Protein AF-A0A2E9P414-F1 (afdb_monomer_lite)

Sequence (111 aa):
MIGAQSATIYASERPWWEADVASEMERMEAQNLYILSEIEAELRYHNNATFEKLEGVSEYYLQQTERQWTEYDEGIIRNEVRRLNDSMRPYFDADRRLFEVDIYMTDRAKR

Foldseek 3Di:
DPDPPPPPDDPVVCPCVVVVVVVVVVVVVVVVVVVVVVVVVVVVVVVVVVVVVVVVVVVVVVVVVVVVVLVVVLVVVVVVLVVVQVVCCVVDPNPDRPDDDDPCNRDPVVD

Radius of gyration: 40.3 Å; chains: 1; bounding box: 92×26×99 Å

Secondary structure (DSSP, 8-state):
----------GGG-TTHHHHHHHHHHHHHHHHHHHHHHHHHHHHHHHHHHHHHHHHHHHHHHHHHHHHHHHHHHHHHHHHHHHHHHHHGGGS-TT--S----HHHH-GGG-

pLDDT: mean 77.96, std 15.14, range [35.94, 97.06]

Structure (mmCIF, N/CA/C/O backbone):
data_AF-A0A2E9P414-F1
#
_entry.id   AF-A0A2E9P414-F1
#
loop_
_atom_site.group_PDB
_atom_site.id
_atom_site.type_symbol
_atom_site.label_atom_id
_atom_site.label_alt_id
_atom_site.label_comp_id
_atom_site.label_asym_id
_atom_site.label_entity_id
_atom_site.label_seq_id
_atom_site.pdbx_PDB_ins_code
_atom_site.Cartn_x
_atom_site.Cartn_y
_atom_site.Cartn_z
_atom_site.occupancy
_atom_site.B_iso_or_equiv
_atom_site.auth_seq_id
_atom_site.auth_comp_id
_atom_site.auth_asym_id
_atom_site.auth_atom_id
_atom_site.pdbx_PDB_model_num
ATOM 1 N N . MET A 1 1 ? 59.546 -20.786 -41.801 1.00 35.94 1 MET A N 1
ATOM 2 C CA . MET A 1 1 ? 59.171 -19.672 -40.907 1.00 35.94 1 MET A CA 1
ATOM 3 C C . MET A 1 1 ? 58.205 -18.792 -41.687 1.00 35.94 1 MET A C 1
ATOM 5 O O . MET A 1 1 ? 58.648 -18.009 -42.512 1.00 35.94 1 MET A O 1
ATOM 9 N N . ILE A 1 2 ? 56.897 -19.032 -41.555 1.00 41.41 2 ILE A N 1
ATOM 10 C CA . ILE A 1 2 ? 55.872 -18.210 -42.213 1.00 41.41 2 ILE A CA 1
ATOM 11 C C . ILE A 1 2 ? 55.624 -17.040 -41.267 1.00 41.41 2 ILE A C 1
ATOM 13 O O . ILE A 1 2 ? 55.069 -17.228 -40.188 1.00 41.41 2 ILE A O 1
ATOM 17 N N . GLY A 1 3 ? 56.150 -15.867 -41.618 1.00 43.88 3 GLY A N 1
ATOM 18 C CA . GLY A 1 3 ? 55.910 -14.644 -40.862 1.00 43.88 3 GLY A CA 1
ATOM 19 C C . GLY A 1 3 ? 54.427 -14.305 -40.933 1.00 43.88 3 GLY A C 1
ATOM 20 O O . GLY A 1 3 ? 53.894 -14.119 -42.024 1.00 43.88 3 GLY A O 1
ATOM 21 N N . ALA A 1 4 ? 53.759 -14.264 -39.782 1.00 49.09 4 ALA A N 1
ATOM 22 C CA . ALA A 1 4 ? 52.395 -13.776 -39.682 1.00 49.09 4 ALA A CA 1
ATOM 23 C C . ALA A 1 4 ? 52.387 -12.296 -40.086 1.00 49.09 4 ALA A C 1
ATOM 25 O O . ALA A 1 4 ? 52.837 -11.431 -39.335 1.00 49.09 4 ALA A O 1
ATOM 26 N N . GLN A 1 5 ? 51.931 -12.009 -41.305 1.00 53.66 5 GLN A N 1
ATOM 27 C CA . GLN A 1 5 ? 51.623 -10.648 -41.719 1.00 53.66 5 GLN A CA 1
ATOM 28 C C . GLN A 1 5 ? 50.395 -10.198 -40.929 1.00 53.66 5 GLN A C 1
ATOM 30 O O . GLN A 1 5 ? 49.279 -10.646 -41.180 1.00 53.66 5 GLN A O 1
ATOM 35 N N . SER A 1 6 ? 50.615 -9.333 -39.942 1.00 51.62 6 SER A N 1
ATOM 36 C CA . SER A 1 6 ? 49.541 -8.607 -39.277 1.00 51.62 6 SER A CA 1
ATOM 37 C C . SER A 1 6 ? 49.034 -7.550 -40.254 1.00 51.62 6 SER A C 1
ATOM 39 O O . SER A 1 6 ? 49.675 -6.517 -40.437 1.00 51.62 6 SER A O 1
ATOM 41 N N . ALA A 1 7 ? 47.924 -7.828 -40.936 1.00 60.06 7 ALA A N 1
ATOM 42 C CA . ALA A 1 7 ? 47.265 -6.836 -41.771 1.00 60.06 7 ALA A CA 1
ATOM 43 C C . ALA A 1 7 ? 46.633 -5.779 -40.857 1.00 60.06 7 ALA A C 1
ATOM 45 O O . ALA A 1 7 ? 45.582 -6.005 -40.258 1.00 60.06 7 ALA A O 1
ATOM 46 N N . THR A 1 8 ? 47.287 -4.628 -40.721 1.00 57.62 8 THR A N 1
ATOM 47 C CA . THR A 1 8 ? 46.637 -3.421 -40.207 1.00 57.62 8 THR A CA 1
ATOM 48 C C . THR A 1 8 ? 45.665 -2.951 -41.286 1.00 57.62 8 THR A C 1
ATOM 50 O O . THR A 1 8 ? 46.064 -2.287 -42.238 1.00 57.62 8 THR A O 1
ATOM 53 N N . ILE A 1 9 ? 44.406 -3.374 -41.179 1.00 57.00 9 ILE A N 1
ATOM 54 C CA . ILE A 1 9 ? 43.335 -2.996 -42.107 1.00 57.00 9 ILE A CA 1
ATOM 55 C C . ILE A 1 9 ? 42.965 -1.540 -41.810 1.00 57.00 9 ILE A C 1
ATOM 57 O O . ILE A 1 9 ? 42.528 -1.219 -40.704 1.00 57.00 9 ILE A O 1
ATOM 61 N N . TYR A 1 10 ? 43.169 -0.651 -42.781 1.00 54.91 10 TYR A N 1
ATOM 62 C CA . TYR A 1 10 ? 42.780 0.754 -42.669 1.00 54.91 10 TYR A CA 1
ATOM 63 C C . TYR A 1 10 ? 41.258 0.885 -42.825 1.00 54.91 10 TYR A C 1
ATOM 65 O O . TYR A 1 10 ? 40.660 0.229 -43.675 1.00 54.91 10 TYR A O 1
ATOM 73 N N . ALA A 1 11 ? 40.620 1.761 -42.040 1.00 54.50 11 ALA A N 1
ATOM 74 C CA . ALA A 1 11 ? 39.166 1.993 -42.076 1.00 54.50 11 ALA A CA 1
ATOM 75 C C . ALA A 1 11 ? 38.623 2.334 -43.485 1.00 54.50 11 ALA A C 1
ATOM 77 O O . ALA A 1 11 ? 37.475 2.035 -43.800 1.00 54.50 11 ALA A O 1
ATOM 78 N N . SER A 1 12 ? 39.473 2.861 -44.375 1.00 55.00 12 SER A N 1
ATOM 79 C CA . SER A 1 12 ? 39.166 3.107 -45.790 1.00 55.00 12 SER A CA 1
ATOM 80 C C . SER A 1 12 ? 38.830 1.850 -46.609 1.00 55.00 12 SER A C 1
ATOM 82 O O . SER A 1 12 ? 38.311 1.974 -47.714 1.00 55.00 12 SER A O 1
ATOM 84 N N . GLU A 1 13 ? 39.127 0.647 -46.110 1.00 59.09 13 GLU A N 1
ATOM 85 C CA . GLU A 1 13 ? 38.924 -0.620 -46.828 1.00 59.09 13 GLU A CA 1
ATOM 86 C C . GLU A 1 13 ? 37.568 -1.296 -46.537 1.00 59.09 13 GLU A C 1
ATOM 88 O O . GLU A 1 13 ? 37.254 -2.316 -47.155 1.00 59.09 13 GLU A O 1
ATOM 93 N N . ARG A 1 14 ? 36.734 -0.760 -45.626 1.00 62.72 14 ARG A N 1
ATOM 94 C CA . ARG A 1 14 ? 35.408 -1.336 -45.297 1.00 62.72 14 ARG A CA 1
ATOM 95 C C . ARG A 1 14 ? 34.305 -0.277 -45.134 1.00 62.72 14 ARG A C 1
ATOM 97 O O . ARG A 1 14 ? 33.832 -0.059 -44.023 1.00 62.72 14 ARG A O 1
ATOM 104 N N . PRO A 1 15 ? 33.821 0.324 -46.237 1.00 65.69 15 PRO A N 1
ATOM 105 C CA . PRO A 1 15 ? 32.790 1.373 -46.201 1.00 65.69 15 PRO A CA 1
ATOM 106 C C . PRO A 1 15 ? 31.445 0.927 -45.601 1.00 65.69 15 PRO A C 1
ATOM 108 O O . PRO A 1 15 ? 30.660 1.747 -45.146 1.00 65.69 15 PRO A O 1
ATOM 111 N N . TRP A 1 16 ? 31.165 -0.378 -45.615 1.00 71.62 16 TRP A N 1
ATOM 112 C CA . TRP A 1 16 ? 29.941 -0.988 -45.088 1.00 71.62 16 TRP A CA 1
ATOM 113 C C . TRP A 1 16 ? 29.988 -1.232 -43.571 1.00 71.62 16 TRP A C 1
ATOM 115 O O . TRP A 1 16 ? 28.946 -1.402 -42.951 1.00 71.62 16 TRP A O 1
ATOM 125 N N . TRP A 1 17 ? 31.175 -1.206 -42.955 1.00 80.62 17 TRP A N 1
ATOM 126 C CA . TRP A 1 17 ? 31.350 -1.489 -41.527 1.00 80.62 17 TRP A CA 1
ATOM 127 C C . TRP A 1 17 ? 30.666 -0.448 -40.642 1.00 80.62 17 TRP A C 1
ATOM 129 O O . TRP A 1 17 ? 30.049 -0.798 -39.644 1.00 80.62 17 TRP A O 1
ATOM 139 N N . GLU A 1 18 ? 30.767 0.834 -40.996 1.00 80.62 18 GLU A N 1
ATOM 140 C CA . GLU A 1 18 ? 30.115 1.907 -40.238 1.00 80.62 18 GLU A CA 1
ATOM 141 C C . GLU A 1 18 ? 28.589 1.768 -40.275 1.00 80.62 18 GLU A C 1
ATOM 143 O O . GLU A 1 18 ? 27.935 1.969 -39.255 1.00 80.62 18 GLU A O 1
ATOM 148 N N . ALA A 1 19 ? 28.033 1.354 -41.418 1.00 82.75 19 ALA A N 1
ATOM 149 C CA . ALA A 1 19 ? 26.605 1.094 -41.568 1.00 82.75 19 ALA A CA 1
ATOM 150 C C . ALA A 1 19 ? 26.158 -0.135 -40.759 1.00 82.75 19 ALA A C 1
ATOM 152 O O . ALA A 1 19 ? 25.145 -0.072 -40.066 1.00 82.75 19 ALA A O 1
ATOM 153 N N . ASP A 1 20 ? 26.936 -1.220 -40.782 1.00 85.69 20 ASP A N 1
ATOM 154 C CA . ASP A 1 20 ? 26.651 -2.418 -39.987 1.00 85.69 20 ASP A CA 1
ATOM 155 C C . ASP A 1 20 ? 26.714 -2.112 -38.484 1.00 85.69 20 ASP A C 1
ATOM 157 O O . ASP A 1 20 ? 25.805 -2.476 -37.738 1.00 85.69 20 ASP A 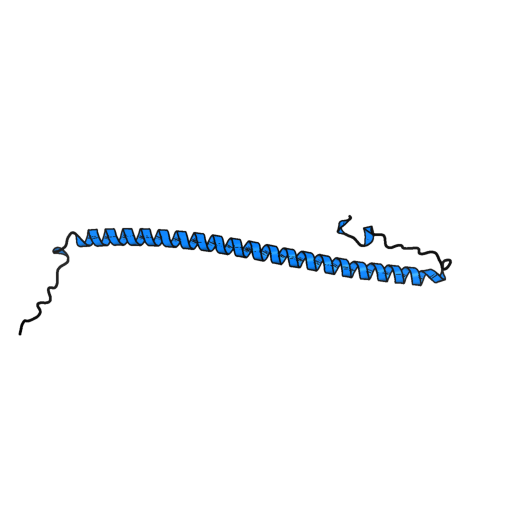O 1
ATOM 161 N N . VAL A 1 21 ? 27.738 -1.375 -38.036 1.00 85.69 21 VAL A N 1
ATOM 162 C CA . VAL A 1 21 ? 27.865 -0.935 -36.639 1.00 85.69 21 VAL A CA 1
ATOM 163 C C . VAL A 1 21 ? 26.707 -0.024 -36.241 1.00 85.69 21 VAL A C 1
ATOM 165 O O . VAL A 1 21 ? 26.148 -0.214 -35.165 1.00 85.69 21 VAL A O 1
ATOM 168 N N . ALA A 1 22 ? 26.309 0.927 -37.089 1.00 85.94 22 ALA A N 1
ATOM 169 C CA . ALA A 1 22 ? 25.158 1.786 -36.820 1.00 85.94 22 ALA A CA 1
ATOM 170 C C . ALA A 1 22 ? 23.862 0.973 -36.692 1.00 85.94 22 ALA A C 1
ATOM 172 O O . ALA A 1 22 ? 23.115 1.170 -35.738 1.00 85.94 22 ALA A O 1
ATOM 173 N N . SER A 1 23 ? 23.639 0.002 -37.582 1.00 88.00 23 SER A N 1
ATOM 174 C CA . SER A 1 23 ? 22.457 -0.866 -37.526 1.00 88.00 23 SER A CA 1
ATOM 175 C C . SER A 1 23 ? 22.415 -1.731 -36.261 1.00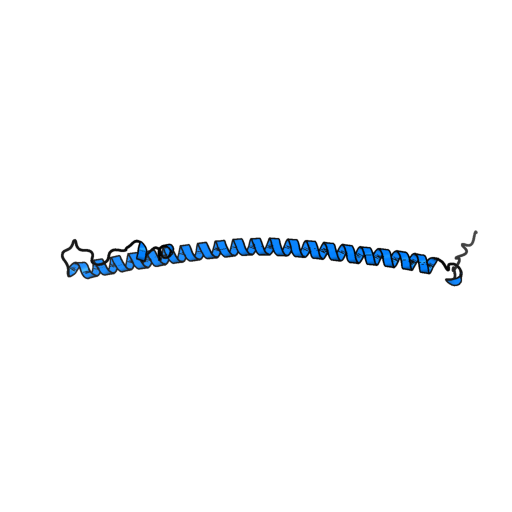 88.00 23 SER A C 1
ATOM 177 O O . SER A 1 23 ? 21.353 -1.930 -35.668 1.00 88.00 23 SER A O 1
ATOM 179 N N . GLU A 1 24 ? 23.573 -2.213 -35.801 1.00 91.69 24 GLU A N 1
ATOM 180 C CA . GLU A 1 24 ? 23.663 -2.989 -34.567 1.00 91.69 24 GLU A CA 1
ATOM 181 C C . GLU A 1 24 ? 23.480 -2.093 -33.335 1.00 91.69 24 GLU A C 1
ATOM 183 O O . GLU A 1 24 ? 22.788 -2.491 -32.400 1.00 91.69 24 GLU A O 1
ATOM 188 N N . MET A 1 25 ? 24.013 -0.865 -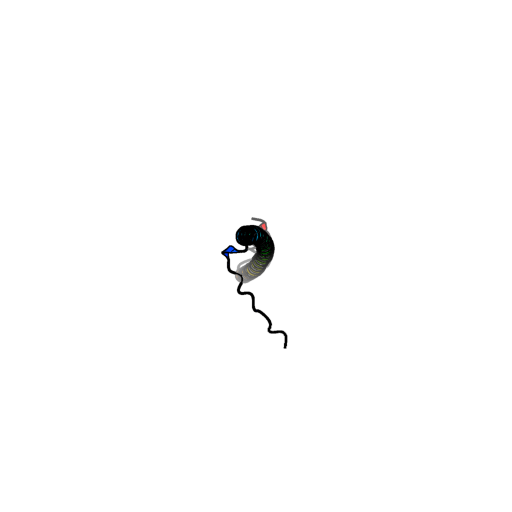33.348 1.00 91.75 25 MET A N 1
ATOM 189 C CA . MET A 1 25 ? 23.758 0.120 -32.292 1.00 91.75 25 MET A CA 1
ATOM 190 C C . MET A 1 25 ? 22.270 0.467 -32.195 1.00 91.75 25 MET A C 1
ATOM 192 O O . MET A 1 25 ? 21.722 0.410 -31.099 1.00 91.75 25 MET A O 1
ATOM 196 N N . GLU A 1 26 ? 21.590 0.729 -33.315 1.00 93.81 26 GLU A N 1
ATOM 197 C CA . GLU A 1 26 ? 20.140 0.981 -33.332 1.00 93.81 26 GLU A CA 1
ATOM 198 C C . GLU A 1 26 ? 19.350 -0.213 -32.778 1.00 93.81 26 GLU A C 1
ATOM 200 O O . GLU A 1 26 ? 18.415 -0.049 -31.990 1.00 93.81 26 GLU A O 1
ATOM 205 N N . ARG A 1 27 ? 19.750 -1.441 -33.134 1.00 94.50 27 ARG A N 1
ATOM 206 C CA . ARG A 1 27 ? 19.132 -2.660 -32.599 1.00 94.50 27 ARG A CA 1
ATOM 207 C C . ARG A 1 27 ? 19.331 -2.782 -31.089 1.00 94.50 27 ARG A C 1
ATOM 209 O O . ARG A 1 27 ? 18.388 -3.130 -30.377 1.00 94.50 27 ARG A O 1
ATOM 216 N N . MET A 1 28 ? 20.537 -2.504 -30.601 1.00 93.75 28 MET A N 1
ATOM 217 C CA . MET A 1 28 ? 20.853 -2.524 -29.173 1.00 93.75 28 MET A CA 1
ATOM 218 C C . MET A 1 28 ? 20.106 -1.426 -28.410 1.00 93.75 28 MET A C 1
ATOM 220 O O . MET A 1 28 ? 19.601 -1.680 -27.320 1.00 93.75 28 MET A O 1
ATOM 224 N N . GLU A 1 29 ? 19.979 -0.226 -28.974 1.00 96.50 29 GLU A N 1
ATOM 225 C CA . GLU A 1 29 ? 19.200 0.867 -28.387 1.00 96.50 29 GLU A CA 1
ATOM 226 C C . GLU A 1 29 ? 17.715 0.508 -28.286 1.00 96.50 29 GLU A C 1
ATOM 228 O O . GLU A 1 29 ? 17.114 0.674 -27.223 1.00 96.50 29 GLU A O 1
ATOM 233 N N . ALA A 1 30 ? 17.138 -0.074 -29.341 1.00 95.25 30 ALA A N 1
ATOM 234 C CA . ALA A 1 30 ? 15.760 -0.556 -29.320 1.00 95.25 30 ALA A CA 1
ATOM 235 C C . ALA A 1 30 ? 15.548 -1.649 -28.257 1.00 95.25 30 ALA A C 1
ATOM 237 O O . ALA A 1 30 ? 14.557 -1.620 -27.523 1.00 95.25 30 ALA A O 1
ATOM 238 N N . GLN A 1 31 ? 16.492 -2.587 -28.127 1.00 96.38 31 GLN A N 1
ATOM 239 C CA . GLN A 1 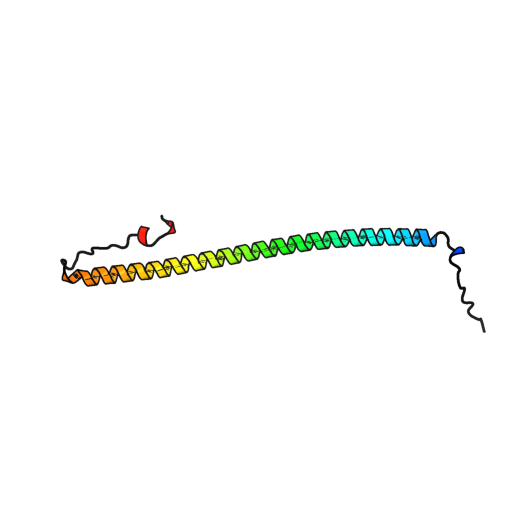31 ? 16.452 -3.610 -27.079 1.00 96.38 31 GLN A CA 1
ATOM 240 C C . GLN A 1 31 ? 16.574 -3.007 -25.677 1.00 96.38 31 GLN A C 1
ATOM 242 O O . GLN A 1 31 ? 15.835 -3.408 -24.780 1.00 96.38 31 GLN A O 1
ATOM 247 N N . ASN A 1 32 ? 17.451 -2.023 -25.481 1.00 95.75 32 ASN A N 1
ATOM 248 C CA . ASN A 1 32 ? 17.594 -1.340 -24.199 1.00 95.75 32 ASN A CA 1
ATOM 249 C C . ASN A 1 32 ? 16.306 -0.615 -23.799 1.00 95.75 32 ASN A C 1
ATOM 251 O O . ASN A 1 32 ? 15.871 -0.739 -22.657 1.00 95.75 32 ASN A O 1
ATOM 255 N N . LEU A 1 33 ? 15.666 0.096 -24.731 1.00 96.94 33 LEU A N 1
ATOM 256 C CA . LEU A 1 33 ? 14.384 0.758 -24.478 1.00 96.94 33 LEU A CA 1
ATOM 257 C C . LEU A 1 33 ? 13.284 -0.248 -24.124 1.00 96.94 33 LEU A C 1
ATOM 259 O O . LEU A 1 33 ? 12.513 -0.012 -23.195 1.00 96.94 33 LEU A O 1
ATOM 263 N N . TYR A 1 34 ? 13.243 -1.387 -24.816 1.00 96.69 34 TYR A N 1
ATOM 264 C CA . TYR A 1 34 ? 12.311 -2.464 -24.496 1.00 96.69 34 TYR A CA 1
ATOM 265 C C . TYR A 1 34 ? 12.541 -3.006 -23.077 1.00 96.69 34 TYR A C 1
ATOM 267 O O . TYR A 1 34 ? 11.605 -3.057 -22.281 1.00 96.69 34 TYR A O 1
ATOM 275 N N . ILE A 1 35 ? 13.788 -3.329 -22.722 1.00 95.69 35 ILE A N 1
ATOM 276 C CA . ILE A 1 35 ? 14.143 -3.823 -21.383 1.00 95.69 35 ILE A CA 1
ATOM 277 C C . ILE A 1 35 ? 13.775 -2.799 -20.305 1.00 95.69 35 ILE A C 1
ATOM 279 O O . ILE A 1 35 ? 13.218 -3.173 -19.276 1.00 95.69 35 ILE A O 1
ATOM 283 N N . LEU A 1 36 ? 14.043 -1.512 -20.539 1.00 96.25 36 LEU A N 1
ATOM 284 C CA . LEU A 1 36 ? 13.651 -0.446 -19.616 1.00 96.25 36 LEU A CA 1
ATOM 285 C C . LEU A 1 36 ? 12.134 -0.415 -19.409 1.00 96.25 36 LEU A C 1
ATOM 287 O O . LEU A 1 36 ? 11.682 -0.331 -18.269 1.00 96.25 36 LEU A O 1
ATOM 291 N N . SER A 1 37 ? 11.352 -0.546 -20.482 1.00 95.12 37 SER A N 1
ATOM 292 C CA . SER A 1 37 ? 9.890 -0.546 -20.387 1.00 95.12 37 SER A CA 1
ATOM 293 C C . SER A 1 37 ? 9.343 -1.734 -19.583 1.00 95.12 37 SER A C 1
ATOM 295 O O . SER A 1 37 ? 8.438 -1.552 -18.767 1.00 95.12 37 SER A O 1
ATOM 297 N N . GLU A 1 38 ? 9.941 -2.919 -19.737 1.00 97.06 38 GLU A N 1
ATOM 298 C CA . GLU A 1 38 ? 9.582 -4.119 -18.972 1.00 97.06 38 GLU A CA 1
ATOM 299 C C . GLU A 1 38 ? 9.949 -3.963 -17.490 1.00 97.06 38 GLU A C 1
ATOM 301 O O . GLU A 1 38 ? 9.138 -4.257 -16.612 1.00 97.06 38 GLU A O 1
ATOM 306 N N . ILE A 1 39 ? 11.136 -3.418 -17.190 1.00 93.81 39 ILE A N 1
ATOM 307 C CA . ILE A 1 39 ? 11.554 -3.120 -15.811 1.00 93.81 39 ILE A CA 1
ATOM 308 C C . ILE A 1 39 ? 10.581 -2.134 -15.155 1.00 93.81 39 ILE A C 1
ATOM 310 O O . ILE A 1 39 ? 10.165 -2.336 -14.015 1.00 93.81 39 ILE A O 1
ATOM 314 N N . GLU A 1 40 ? 10.188 -1.069 -15.854 1.00 95.44 40 GLU A N 1
ATOM 315 C CA . GLU A 1 40 ? 9.228 -0.093 -15.333 1.00 95.44 40 GLU A CA 1
ATOM 316 C C . GLU A 1 40 ? 7.830 -0.684 -15.112 1.00 95.44 40 GLU A C 1
ATOM 318 O O . GLU A 1 40 ? 7.116 -0.259 -14.197 1.00 95.44 40 GLU A O 1
ATOM 323 N N . ALA A 1 41 ? 7.402 -1.626 -15.953 1.00 93.94 41 ALA A N 1
ATOM 324 C CA . ALA A 1 41 ? 6.140 -2.336 -15.773 1.00 93.94 41 ALA A CA 1
ATOM 325 C C . ALA A 1 41 ? 6.185 -3.228 -14.523 1.00 93.94 41 ALA A C 1
ATOM 327 O O . ALA A 1 41 ? 5.297 -3.134 -13.672 1.00 93.94 41 ALA A O 1
ATOM 328 N N . GLU A 1 42 ? 7.256 -4.006 -14.361 1.00 93.31 42 GLU A N 1
ATOM 329 C CA . GLU A 1 42 ? 7.451 -4.894 -13.212 1.00 93.31 42 GLU A CA 1
ATOM 330 C C . GLU A 1 42 ? 7.566 -4.103 -11.897 1.00 93.31 42 GLU A C 1
ATOM 332 O O . GLU A 1 42 ? 6.930 -4.440 -10.897 1.00 93.31 42 GLU A O 1
ATOM 337 N N . LEU A 1 43 ? 8.296 -2.980 -11.897 1.00 92.25 43 LEU A N 1
ATOM 338 C CA . LEU A 1 43 ? 8.386 -2.088 -10.736 1.00 92.25 43 LEU A CA 1
ATOM 339 C C . LEU A 1 43 ? 7.020 -1.521 -10.340 1.00 92.25 43 LEU A C 1
ATOM 341 O O . LEU A 1 43 ? 6.695 -1.467 -9.153 1.00 92.25 43 LEU A O 1
ATOM 345 N N . ARG A 1 44 ? 6.199 -1.106 -11.313 1.00 89.94 44 ARG A N 1
ATOM 346 C CA . ARG A 1 44 ? 4.834 -0.627 -11.044 1.00 89.94 44 ARG A CA 1
ATOM 347 C C . ARG A 1 44 ? 3.962 -1.725 -10.446 1.00 89.94 44 ARG A C 1
ATOM 349 O O . ARG A 1 44 ? 3.268 -1.465 -9.464 1.00 89.94 44 ARG A O 1
ATOM 356 N N . TYR A 1 45 ? 4.031 -2.933 -10.996 1.00 89.19 45 TYR A N 1
ATOM 357 C CA . TYR A 1 45 ? 3.290 -4.084 -10.492 1.00 89.19 45 TYR A CA 1
ATOM 358 C C . TYR A 1 45 ? 3.688 -4.436 -9.050 1.00 89.19 45 TYR A C 1
ATOM 360 O O . TYR A 1 45 ? 2.829 -4.508 -8.168 1.00 89.19 45 TYR A O 1
ATOM 368 N N . HIS A 1 46 ? 4.989 -4.569 -8.775 1.00 89.00 46 HIS A N 1
ATOM 369 C CA . HIS A 1 46 ? 5.494 -4.867 -7.434 1.00 89.00 46 HIS A CA 1
ATOM 370 C C . HIS A 1 46 ? 5.174 -3.776 -6.413 1.00 89.00 46 HIS A C 1
ATOM 372 O O . HIS A 1 46 ? 4.818 -4.093 -5.274 1.00 89.00 46 HIS A O 1
ATOM 378 N N . ASN A 1 47 ? 5.267 -2.504 -6.804 1.00 87.75 47 ASN A N 1
ATOM 379 C CA . ASN A 1 47 ? 4.884 -1.398 -5.935 1.00 87.75 47 ASN A CA 1
ATOM 380 C C . ASN A 1 47 ? 3.400 -1.485 -5.581 1.00 87.75 47 ASN A C 1
ATOM 382 O O . ASN A 1 47 ? 3.072 -1.449 -4.398 1.00 87.75 47 ASN A O 1
ATOM 386 N N . ASN A 1 48 ? 2.519 -1.672 -6.569 1.00 88.62 48 ASN A N 1
ATOM 387 C CA . ASN A 1 48 ? 1.081 -1.772 -6.320 1.00 88.62 48 ASN A CA 1
ATOM 388 C C . ASN A 1 48 ? 0.744 -2.939 -5.378 1.00 88.62 48 ASN A C 1
ATOM 390 O O . ASN A 1 48 ? 0.077 -2.742 -4.366 1.00 88.62 48 ASN A O 1
ATOM 394 N N . ALA A 1 49 ? 1.303 -4.126 -5.634 1.00 88.25 49 ALA A N 1
ATOM 395 C CA . ALA A 1 49 ? 1.101 -5.294 -4.776 1.00 88.25 49 ALA A CA 1
ATOM 396 C C . ALA A 1 49 ? 1.625 -5.081 -3.341 1.00 88.25 49 ALA A C 1
ATOM 398 O O . ALA A 1 49 ? 1.043 -5.566 -2.368 1.00 88.25 49 ALA A O 1
ATOM 399 N N . THR A 1 50 ? 2.732 -4.348 -3.188 1.00 88.56 50 THR A N 1
ATOM 400 C CA . THR A 1 50 ? 3.286 -4.013 -1.868 1.00 88.56 50 THR A CA 1
ATOM 401 C C . THR A 1 50 ? 2.403 -3.004 -1.136 1.00 88.56 50 THR A C 1
ATOM 403 O O . THR A 1 50 ? 2.165 -3.173 0.060 1.00 88.56 50 THR A O 1
ATOM 406 N N . PHE A 1 51 ? 1.892 -1.990 -1.840 1.00 87.19 51 PHE A N 1
ATOM 407 C CA . PHE A 1 51 ? 0.972 -1.001 -1.277 1.00 87.19 51 PHE A CA 1
ATOM 408 C C . PHE A 1 51 ? -0.334 -1.642 -0.806 1.00 87.19 51 PHE A C 1
ATOM 410 O O . PHE A 1 51 ? -0.694 -1.442 0.349 1.00 87.19 51 PHE A O 1
ATOM 417 N N . GLU A 1 52 ? -0.973 -2.484 -1.621 1.00 89.69 52 GLU A N 1
ATOM 418 C CA . GLU A 1 52 ? -2.203 -3.200 -1.241 1.00 89.69 52 GLU A CA 1
ATOM 419 C C . GLU A 1 52 ? -2.002 -4.050 0.023 1.00 89.69 52 GLU A C 1
ATOM 421 O O . GLU A 1 52 ? -2.829 -4.064 0.937 1.00 89.69 52 GLU A O 1
ATOM 426 N N . LYS A 1 53 ? -0.856 -4.734 0.128 1.00 89.31 53 LYS A N 1
ATOM 427 C CA . LYS A 1 53 ? -0.530 -5.523 1.320 1.00 89.31 53 LYS A CA 1
ATOM 428 C C . LYS A 1 53 ? -0.323 -4.645 2.557 1.00 89.31 53 LYS A C 1
ATOM 430 O O . LYS A 1 53 ? -0.748 -5.027 3.647 1.00 89.31 53 LYS A O 1
ATOM 435 N N . LEU A 1 54 ? 0.357 -3.508 2.412 1.00 91.00 54 LEU A N 1
ATOM 436 C CA . LEU A 1 54 ? 0.571 -2.565 3.512 1.00 91.00 54 LEU A CA 1
ATOM 437 C C . LEU A 1 54 ? -0.742 -1.932 3.976 1.00 91.00 54 LEU A C 1
ATOM 439 O O . LEU A 1 54 ? -0.947 -1.802 5.181 1.00 91.00 54 LEU A O 1
ATOM 443 N N . GLU A 1 55 ? -1.632 -1.595 3.045 1.00 90.19 55 GLU A N 1
ATOM 444 C CA . GLU A 1 55 ? -2.963 -1.068 3.337 1.00 90.19 55 GLU A CA 1
ATOM 445 C C . GLU A 1 55 ? -3.783 -2.080 4.141 1.00 90.19 55 GLU A C 1
ATOM 447 O O . GLU A 1 55 ? -4.220 -1.760 5.245 1.00 90.19 55 GLU A O 1
ATOM 452 N N . GLY A 1 56 ? -3.858 -3.338 3.693 1.00 90.38 56 GLY A N 1
ATOM 453 C CA . GLY A 1 56 ? -4.575 -4.386 4.428 1.00 90.38 56 GLY A CA 1
ATOM 454 C C . GLY A 1 56 ? -4.007 -4.657 5.829 1.00 90.38 56 GLY A C 1
ATOM 455 O O . GLY A 1 56 ? -4.756 -4.886 6.780 1.00 90.38 56 GLY A O 1
ATOM 456 N N . VAL A 1 57 ? -2.681 -4.594 6.001 1.00 92.00 57 VAL A N 1
ATOM 457 C CA . VAL A 1 57 ? -2.046 -4.719 7.326 1.00 92.00 57 VAL A CA 1
ATOM 458 C C . VAL A 1 57 ? -2.365 -3.511 8.212 1.00 92.00 57 VAL A C 1
ATOM 460 O O . VAL A 1 57 ? -2.654 -3.682 9.397 1.00 92.00 57 VAL A O 1
ATOM 463 N N . SER A 1 58 ? -2.331 -2.302 7.653 1.00 86.62 58 SER A N 1
ATOM 464 C CA . SER A 1 58 ? -2.676 -1.067 8.360 1.00 86.62 58 SER A CA 1
ATOM 465 C C . SER A 1 58 ? -4.132 -1.081 8.829 1.00 86.62 58 SER A C 1
ATOM 467 O O . SER A 1 58 ? -4.394 -0.851 10.009 1.00 86.62 58 SER A O 1
ATOM 469 N N . GLU A 1 59 ? -5.071 -1.429 7.946 1.00 92.31 59 GLU A N 1
ATOM 470 C CA . GLU A 1 59 ? -6.492 -1.574 8.278 1.00 92.31 59 GLU A CA 1
ATOM 471 C C . GLU A 1 59 ? -6.713 -2.601 9.389 1.00 92.31 59 GLU A C 1
ATOM 473 O O . GLU A 1 59 ? -7.433 -2.330 10.352 1.00 92.31 59 GLU A O 1
ATOM 478 N N . TYR A 1 60 ? -6.047 -3.756 9.307 1.00 92.31 60 TYR A N 1
ATOM 479 C CA . TYR A 1 60 ? -6.118 -4.772 10.351 1.00 92.31 60 TYR A CA 1
ATOM 480 C C . TYR A 1 60 ? -5.651 -4.230 11.709 1.00 92.31 60 TYR A C 1
ATOM 482 O O . TYR A 1 60 ? -6.343 -4.402 12.715 1.00 92.31 60 TYR A O 1
ATOM 490 N N . TYR A 1 61 ? -4.502 -3.550 11.765 1.00 90.25 61 TYR A N 1
ATOM 491 C CA . TYR A 1 61 ? -3.997 -2.987 13.020 1.00 90.25 61 TYR A CA 1
ATOM 492 C C . TYR A 1 61 ? -4.872 -1.854 13.562 1.00 90.25 61 TYR A C 1
ATOM 494 O O . TYR A 1 61 ? -5.044 -1.761 14.781 1.00 90.25 61 TYR A O 1
ATOM 502 N N . LEU A 1 62 ? -5.453 -1.027 12.690 1.00 91.88 62 LEU A N 1
ATOM 503 C CA . LEU A 1 62 ? -6.412 0.004 13.085 1.00 91.88 62 LEU A CA 1
ATOM 504 C C . LEU A 1 62 ? -7.651 -0.625 13.726 1.00 91.88 62 LEU A C 1
ATOM 506 O O . LEU A 1 62 ? -7.989 -0.264 14.850 1.00 91.88 62 LEU A O 1
ATOM 510 N N . GLN A 1 63 ? -8.247 -1.639 13.094 1.00 88.38 63 GLN A N 1
ATOM 511 C CA . GLN A 1 63 ? -9.401 -2.356 13.648 1.00 88.38 63 GLN A CA 1
ATOM 512 C C . GLN A 1 63 ? -9.087 -3.023 14.994 1.00 88.38 63 GLN A C 1
ATOM 514 O O . GLN A 1 63 ? -9.891 -2.962 15.925 1.00 88.38 63 GLN A O 1
ATOM 519 N N . GLN A 1 64 ? -7.913 -3.650 15.131 1.00 87.38 64 GLN A N 1
ATOM 520 C CA . GLN A 1 64 ? -7.488 -4.235 16.408 1.00 87.38 64 GLN A CA 1
ATOM 521 C C . GLN A 1 64 ? -7.329 -3.168 17.494 1.00 87.38 64 GLN A C 1
ATOM 523 O O . GLN A 1 64 ? -7.752 -3.379 18.630 1.00 87.38 64 GLN A O 1
ATOM 528 N N . THR A 1 65 ? -6.749 -2.019 17.146 1.00 83.88 65 THR A N 1
ATOM 529 C CA . THR A 1 65 ? -6.560 -0.908 18.083 1.00 83.88 65 THR A CA 1
ATOM 530 C C . THR A 1 65 ? -7.906 -0.332 18.514 1.00 83.88 65 THR A C 1
ATOM 532 O O . THR A 1 65 ? -8.153 -0.204 19.709 1.00 83.88 65 THR A O 1
ATOM 535 N N . GLU A 1 66 ? -8.816 -0.056 17.578 1.00 85.25 66 GLU A N 1
ATOM 536 C CA . GLU A 1 66 ? -10.167 0.431 17.885 1.00 85.25 66 GLU A CA 1
ATOM 537 C C . GLU A 1 66 ? -10.939 -0.538 18.782 1.00 85.25 66 GLU A C 1
ATOM 539 O O . GLU A 1 66 ? -11.588 -0.122 19.747 1.00 85.25 66 GLU A O 1
ATOM 544 N N . ARG A 1 67 ? -10.826 -1.841 18.507 1.00 83.06 67 ARG A N 1
ATOM 545 C CA . ARG A 1 67 ? -11.435 -2.881 19.332 1.00 83.06 67 ARG A CA 1
ATOM 546 C C . ARG A 1 67 ? -10.872 -2.877 20.752 1.00 83.06 67 ARG A C 1
ATOM 548 O O . ARG A 1 67 ? -11.650 -2.864 21.700 1.00 83.06 67 ARG A O 1
ATOM 555 N N . GLN A 1 68 ? -9.549 -2.848 20.906 1.00 81.56 68 GLN A N 1
ATOM 556 C CA . GLN A 1 68 ? -8.908 -2.812 22.225 1.00 81.56 68 GLN A CA 1
ATOM 557 C C . GLN A 1 68 ? -9.289 -1.563 23.020 1.00 81.56 68 GLN A C 1
ATOM 559 O O . GLN A 1 68 ? -9.569 -1.663 24.212 1.00 81.56 68 GLN A O 1
ATOM 564 N N . TRP A 1 69 ? -9.333 -0.399 22.370 1.00 79.88 69 TRP A N 1
ATOM 565 C CA . TRP A 1 69 ? -9.768 0.845 23.005 1.00 79.88 69 TRP A CA 1
ATOM 566 C C . TRP A 1 69 ? -11.226 0.769 23.452 1.00 79.88 69 TRP A C 1
ATOM 568 O O . TRP A 1 69 ? -11.532 1.130 24.582 1.00 79.88 69 TRP A O 1
ATOM 578 N N . THR A 1 70 ? -12.108 0.232 22.608 1.00 80.12 70 THR A N 1
ATOM 579 C CA . THR A 1 70 ? -13.527 0.056 22.949 1.00 80.12 70 THR A CA 1
ATOM 580 C C . THR A 1 70 ? -13.701 -0.888 24.140 1.00 80.12 70 THR A C 1
ATOM 582 O O . THR A 1 70 ? -14.402 -0.548 25.090 1.00 80.12 70 THR A O 1
ATOM 585 N N . GLU A 1 71 ? -13.024 -2.040 24.133 1.00 79.88 71 GLU A N 1
ATOM 586 C CA . GLU A 1 71 ? -13.072 -3.016 25.231 1.00 79.88 71 GLU A CA 1
ATOM 587 C C . GLU A 1 71 ? -12.519 -2.427 26.545 1.00 79.88 71 GLU A C 1
ATOM 589 O O . GLU A 1 71 ? -13.095 -2.628 27.619 1.00 79.88 71 GLU A O 1
ATOM 594 N N . TYR A 1 72 ? -11.421 -1.667 26.472 1.00 82.62 72 TYR A N 1
ATOM 595 C CA . TYR A 1 72 ? -10.813 -1.013 27.631 1.00 82.62 72 TYR A CA 1
ATOM 596 C C . TYR A 1 72 ? -11.706 0.094 28.211 1.00 82.62 72 TYR A C 1
ATOM 598 O O . TYR A 1 72 ? -11.978 0.101 29.416 1.00 82.62 72 TYR A O 1
ATOM 606 N N . ASP A 1 73 ? -12.211 0.989 27.360 1.00 76.69 73 ASP A N 1
ATOM 607 C CA . ASP A 1 73 ? -13.093 2.088 27.757 1.00 76.69 73 ASP A CA 1
ATOM 608 C C . ASP A 1 73 ? -14.413 1.558 28.338 1.00 76.69 73 ASP A C 1
ATOM 610 O O . ASP A 1 73 ? -14.879 2.045 29.372 1.00 76.69 73 ASP A O 1
ATOM 614 N N . GLU A 1 74 ? -14.991 0.507 27.745 1.00 82.25 74 GLU A N 1
ATOM 615 C CA . GLU A 1 74 ? -16.175 -0.169 28.282 1.00 82.25 74 GLU A CA 1
ATOM 616 C C . GLU A 1 74 ? -15.914 -0.731 29.688 1.00 82.25 74 GLU A C 1
ATOM 618 O O . GLU A 1 74 ? -16.743 -0.569 30.593 1.00 82.25 74 GLU A O 1
ATOM 623 N N . GLY A 1 75 ? -14.754 -1.359 29.901 1.00 82.81 75 GLY A N 1
ATOM 624 C CA . GLY A 1 75 ? -14.343 -1.863 31.209 1.00 82.81 75 GLY A CA 1
ATOM 625 C C . GLY A 1 75 ? -14.255 -0.758 32.264 1.00 82.81 75 GLY A C 1
ATOM 626 O O . GLY A 1 75 ? -14.754 -0.928 33.383 1.00 82.81 75 GLY A O 1
ATOM 627 N N . ILE A 1 76 ? -13.679 0.394 31.904 1.00 83.31 76 ILE A N 1
ATOM 628 C CA . ILE A 1 76 ? -13.609 1.573 32.778 1.00 83.31 76 ILE A CA 1
ATOM 629 C C . ILE A 1 76 ? -15.011 2.078 33.115 1.00 83.31 76 ILE A C 1
ATOM 631 O O . ILE A 1 76 ? -15.325 2.243 34.296 1.00 83.31 76 ILE A O 1
ATOM 635 N N . ILE A 1 77 ? -15.870 2.278 32.112 1.00 79.19 77 ILE A N 1
ATOM 636 C CA . ILE A 1 77 ? -17.232 2.794 32.309 1.00 79.19 77 ILE A CA 1
ATOM 637 C C . ILE A 1 77 ? -18.035 1.855 33.215 1.00 79.19 77 ILE A C 1
ATOM 639 O O . ILE A 1 77 ? -18.666 2.308 34.170 1.00 79.19 77 ILE A O 1
ATOM 643 N N . ARG A 1 78 ? -17.982 0.538 32.978 1.00 83.12 78 ARG A N 1
ATOM 644 C CA . ARG A 1 78 ? -18.685 -0.453 33.812 1.00 83.12 78 ARG A CA 1
ATOM 645 C C . ARG A 1 78 ? -18.193 -0.443 35.258 1.00 83.12 78 ARG A C 1
ATOM 647 O O . ARG A 1 78 ? -19.008 -0.535 36.178 1.00 83.12 78 ARG A O 1
ATOM 654 N N . ASN A 1 79 ? -16.882 -0.340 35.467 1.00 87.31 79 ASN A N 1
ATOM 655 C CA . ASN A 1 79 ? -16.306 -0.283 36.809 1.00 87.31 79 ASN A CA 1
ATOM 656 C C . ASN A 1 79 ? -16.685 1.009 37.534 1.00 87.31 79 ASN A C 1
ATOM 658 O O . ASN A 1 79 ? -17.042 0.956 38.711 1.00 87.31 79 ASN A O 1
ATOM 662 N N . GLU A 1 80 ? -16.676 2.143 36.838 1.00 84.06 80 GLU A N 1
ATOM 663 C CA . GLU A 1 80 ? -17.059 3.423 37.424 1.00 84.06 80 GLU A CA 1
ATOM 664 C C . GLU A 1 80 ? -18.554 3.465 37.762 1.00 84.06 80 GLU A C 1
ATOM 666 O O . GLU A 1 80 ? -18.922 3.860 38.865 1.00 84.06 80 GLU A O 1
ATOM 671 N N . VAL A 1 81 ? -19.424 2.950 36.887 1.00 84.69 81 VAL A N 1
ATOM 672 C CA . VAL A 1 81 ? -20.863 2.816 37.178 1.00 84.69 81 VAL A CA 1
ATOM 673 C C . VAL A 1 81 ? -21.107 1.913 38.389 1.00 84.69 81 VAL A C 1
ATOM 675 O O . VAL A 1 81 ? -21.947 2.231 39.233 1.00 84.69 81 VAL A O 1
ATOM 678 N N . ARG A 1 82 ? -20.357 0.808 38.525 1.00 84.38 82 ARG A N 1
ATOM 679 C CA . ARG A 1 82 ? -20.424 -0.047 39.720 1.00 84.38 82 ARG A CA 1
ATOM 680 C C . ARG A 1 82 ? -20.003 0.727 40.971 1.00 84.38 82 ARG A C 1
ATOM 682 O O . ARG A 1 82 ? -20.756 0.740 41.938 1.00 84.38 82 ARG A O 1
ATOM 689 N N . ARG A 1 83 ? -18.862 1.422 40.925 1.00 87.50 83 ARG A N 1
ATOM 690 C CA . ARG A 1 83 ? -18.344 2.240 42.034 1.00 87.50 83 ARG A CA 1
ATOM 691 C C . ARG A 1 83 ? -19.347 3.308 42.474 1.00 87.50 83 ARG A C 1
ATOM 693 O O . ARG A 1 83 ? -19.560 3.488 43.671 1.00 87.50 83 ARG A O 1
ATOM 700 N N . LEU A 1 84 ? -19.971 3.998 41.521 1.00 84.81 84 LEU A N 1
ATOM 701 C CA . LEU A 1 84 ? -20.975 5.029 41.788 1.00 84.81 84 LEU A CA 1
ATOM 702 C C . LEU A 1 84 ? -22.244 4.436 42.410 1.00 84.81 84 LEU A C 1
ATOM 704 O O . LEU A 1 84 ? -22.724 4.961 43.412 1.00 84.81 84 LEU A O 1
ATOM 708 N N . ASN A 1 85 ? -22.756 3.322 41.877 1.00 81.06 85 ASN A N 1
ATOM 709 C CA . ASN A 1 85 ? -23.899 2.627 42.475 1.00 81.06 85 ASN A CA 1
ATOM 710 C C . ASN A 1 85 ? -23.582 2.145 43.907 1.00 81.06 85 ASN A C 1
ATOM 712 O O . ASN A 1 85 ? -24.388 2.360 44.812 1.00 81.06 85 ASN A O 1
ATOM 716 N N . ASP A 1 86 ? -22.396 1.573 44.142 1.00 82.56 86 ASP A N 1
ATOM 717 C CA . ASP A 1 86 ? -21.966 1.107 45.469 1.00 82.56 86 ASP A CA 1
ATOM 718 C C . ASP A 1 86 ? -21.824 2.262 46.474 1.00 82.56 86 ASP A C 1
ATOM 720 O O . ASP A 1 86 ? -22.242 2.140 47.625 1.00 82.56 86 ASP A O 1
ATOM 724 N N . SER A 1 87 ? -21.294 3.410 46.039 1.00 81.44 87 SER A N 1
ATOM 725 C CA . SER A 1 87 ? -21.171 4.615 46.871 1.00 81.44 87 SER A CA 1
ATOM 726 C C . SER A 1 87 ? -22.519 5.242 47.239 1.00 81.44 87 SER A C 1
ATOM 728 O O . SER A 1 87 ? -22.614 5.921 48.261 1.00 81.44 87 SER A O 1
ATOM 730 N N . MET A 1 88 ? -23.546 5.066 46.406 1.00 72.94 88 MET A N 1
ATOM 731 C CA . MET A 1 88 ? -24.873 5.666 46.597 1.00 72.94 88 MET A CA 1
ATOM 732 C C . MET A 1 88 ? -25.831 4.759 47.373 1.00 72.94 88 MET A C 1
ATOM 734 O O . MET A 1 88 ? -26.796 5.243 47.961 1.00 72.94 88 MET A O 1
ATOM 738 N N . ARG A 1 89 ? -25.533 3.459 47.441 1.00 71.06 89 ARG A N 1
ATOM 739 C CA . ARG A 1 89 ? -26.299 2.442 48.171 1.00 71.06 89 ARG A CA 1
ATOM 740 C C . ARG A 1 89 ? -26.620 2.780 49.642 1.00 71.06 89 ARG A C 1
ATOM 742 O O . ARG A 1 89 ? 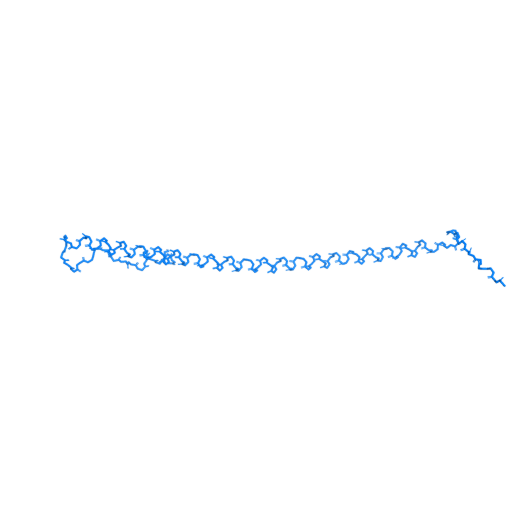-27.685 2.377 50.090 1.00 71.06 89 ARG A O 1
ATOM 749 N N . PRO A 1 90 ? -25.792 3.513 50.413 1.00 73.19 90 PRO A N 1
ATOM 750 C CA . PRO A 1 90 ? -26.163 3.936 51.769 1.00 73.19 90 PRO A CA 1
ATOM 751 C C . PRO A 1 90 ? -27.295 4.976 51.830 1.00 73.19 90 PRO A C 1
ATOM 753 O O . PRO A 1 90 ? -27.870 5.178 52.895 1.00 73.19 90 PRO A O 1
ATOM 756 N N . TYR A 1 91 ? -27.593 5.654 50.718 1.00 70.75 91 TYR A N 1
ATOM 757 C CA . TYR A 1 91 ? -28.545 6.768 50.649 1.00 70.75 91 TYR A CA 1
ATOM 758 C C . TYR A 1 91 ? -29.887 6.394 49.994 1.00 70.75 91 TYR A C 1
ATOM 760 O O . TYR A 1 91 ? -30.793 7.224 49.958 1.00 70.75 91 TYR A O 1
ATOM 768 N N . PHE A 1 92 ? -30.029 5.166 49.484 1.00 65.12 92 PHE A N 1
ATOM 769 C CA . PHE A 1 92 ? -31.220 4.674 48.785 1.00 65.12 92 PHE A CA 1
ATOM 770 C C . PHE A 1 92 ? -31.546 3.236 49.219 1.00 65.12 92 PHE A C 1
ATOM 772 O O . PHE A 1 92 ? -30.641 2.483 49.571 1.00 65.12 92 PHE A O 1
ATOM 779 N N . ASP A 1 93 ? -32.827 2.843 49.189 1.00 63.38 93 ASP A N 1
ATOM 780 C CA . ASP A 1 93 ? -33.242 1.461 49.476 1.00 63.38 93 ASP A CA 1
ATOM 781 C C . ASP A 1 93 ? -32.447 0.468 48.614 1.00 63.38 93 ASP A C 1
ATOM 783 O O . ASP A 1 93 ? -32.314 0.646 47.399 1.00 63.38 93 ASP A O 1
ATOM 787 N N . ALA A 1 94 ? -31.919 -0.571 49.268 1.00 57.66 94 ALA A N 1
ATOM 788 C CA . ALA A 1 94 ? -30.785 -1.393 48.835 1.00 57.66 94 ALA A CA 1
ATOM 789 C C . ALA A 1 94 ? -30.911 -2.104 47.468 1.00 57.66 94 ALA A C 1
ATOM 791 O O . ALA A 1 94 ? -29.916 -2.655 46.996 1.00 57.66 94 ALA A O 1
ATOM 792 N N . ASP A 1 95 ? -32.080 -2.062 46.825 1.00 60.91 95 ASP A N 1
ATOM 793 C CA . ASP A 1 95 ? -32.366 -2.726 45.548 1.00 60.91 95 ASP A CA 1
ATOM 794 C C . ASP A 1 95 ? -32.462 -1.785 44.332 1.00 60.91 95 ASP A C 1
ATOM 796 O O . ASP A 1 95 ? -32.542 -2.264 43.199 1.00 60.91 95 ASP A O 1
ATOM 800 N N . ARG A 1 96 ? -32.426 -0.452 44.498 1.00 59.94 96 ARG A N 1
ATOM 801 C CA . ARG A 1 96 ? -32.481 0.476 43.348 1.00 59.94 96 ARG A CA 1
ATOM 802 C C . ARG A 1 96 ? -31.089 0.852 42.837 1.00 59.94 96 ARG A C 1
ATOM 804 O O . ARG A 1 96 ? -30.349 1.575 43.497 1.00 59.94 96 ARG A O 1
ATOM 811 N N . ARG A 1 97 ? -30.764 0.428 41.609 1.00 61.31 97 ARG A N 1
ATOM 812 C CA . ARG A 1 97 ? -29.633 0.964 40.830 1.00 61.31 97 ARG A CA 1
ATOM 813 C C . ARG A 1 97 ? -30.061 2.273 40.167 1.00 61.31 97 ARG A C 1
ATOM 815 O O . ARG A 1 97 ? -31.121 2.325 39.554 1.00 61.31 97 ARG A O 1
ATOM 822 N N . LEU A 1 98 ? -29.251 3.323 40.304 1.00 63.31 98 LEU A N 1
ATOM 823 C CA . LEU A 1 98 ? -29.521 4.629 39.685 1.00 63.31 98 LEU A CA 1
ATOM 824 C C . LEU A 1 98 ? -28.969 4.719 38.261 1.00 63.31 98 LEU A C 1
ATOM 826 O O . LEU A 1 98 ? -29.526 5.427 37.428 1.00 63.31 98 LEU A O 1
ATOM 830 N N . PHE A 1 99 ? -27.889 3.988 37.990 1.00 66.12 99 PHE A N 1
ATOM 831 C CA . PHE A 1 99 ? -27.245 3.950 36.685 1.00 66.12 99 PHE A CA 1
ATOM 832 C C . PHE A 1 99 ? -27.243 2.517 36.156 1.00 66.12 99 PHE A C 1
ATOM 834 O O . PHE A 1 99 ? -26.622 1.629 36.752 1.00 66.12 99 PHE A O 1
ATOM 841 N N . GLU A 1 100 ? -27.931 2.301 35.037 1.00 66.25 100 GLU A N 1
ATOM 842 C CA . GLU A 1 100 ? -27.814 1.090 34.230 1.00 66.25 100 GLU A CA 1
ATOM 843 C C . GLU A 1 100 ? -26.927 1.381 33.023 1.00 66.25 100 GLU A C 1
ATOM 845 O O . GLU A 1 100 ? -27.066 2.407 32.358 1.00 66.25 100 GLU A O 1
ATOM 850 N N . VAL A 1 101 ? -25.975 0.483 32.767 1.00 61.91 101 VAL A N 1
ATOM 851 C CA . VAL A 1 101 ? -25.141 0.557 31.567 1.00 61.91 101 VAL A CA 1
ATOM 852 C C . VAL A 1 101 ? -25.993 0.075 30.400 1.00 61.91 101 VAL A C 1
ATOM 854 O O . VAL A 1 101 ? -26.166 -1.130 30.220 1.00 61.91 101 VAL A O 1
ATOM 857 N N . ASP A 1 102 ? -26.543 1.018 29.640 1.00 64.06 102 ASP A N 1
ATOM 858 C CA . ASP A 1 102 ? -27.256 0.725 28.400 1.00 64.06 102 ASP A CA 1
ATOM 859 C C . ASP A 1 102 ? -26.263 0.328 27.288 1.00 64.06 102 ASP A C 1
ATOM 861 O O . ASP A 1 102 ? -25.106 0.766 27.250 1.00 64.06 102 ASP A O 1
ATOM 865 N N . ILE A 1 103 ? -26.727 -0.502 26.358 1.00 62.44 103 ILE A N 1
ATOM 866 C CA . ILE A 1 103 ? -25.972 -1.042 25.223 1.00 62.44 103 ILE A CA 1
ATOM 867 C C . ILE A 1 103 ? -25.435 0.104 24.345 1.00 62.44 103 ILE A C 1
ATOM 869 O O . ILE A 1 103 ? -24.332 0.021 23.815 1.00 62.44 103 ILE A O 1
ATOM 873 N N . TYR A 1 104 ? -26.165 1.221 24.263 1.00 60.31 104 TYR A N 1
ATOM 874 C CA . TYR A 1 104 ? -25.770 2.425 23.518 1.00 60.31 104 TYR A CA 1
ATOM 875 C C . TYR A 1 104 ? -24.658 3.261 24.179 1.00 60.31 104 TYR A C 1
ATOM 877 O O . TYR A 1 104 ? -24.089 4.145 23.537 1.00 60.31 104 TYR A O 1
ATOM 885 N N . MET A 1 105 ? -24.352 3.032 25.463 1.00 62.66 105 MET A N 1
ATOM 886 C CA . MET A 1 105 ? -23.267 3.735 26.171 1.00 62.66 105 MET A CA 1
ATOM 887 C C . MET A 1 105 ? -21.916 3.025 26.037 1.00 62.66 105 MET A C 1
ATOM 889 O O . MET A 1 105 ? -20.883 3.631 26.306 1.00 62.66 105 MET A O 1
ATOM 893 N N . THR A 1 106 ? -21.930 1.754 25.639 1.00 62.22 106 THR A N 1
ATOM 894 C CA . THR A 1 106 ? -20.743 0.889 25.553 1.00 62.22 106 THR A CA 1
ATOM 895 C C . THR A 1 106 ? -20.403 0.505 24.117 1.00 62.22 106 THR A C 1
ATOM 897 O O . THR A 1 106 ? -19.236 0.316 23.799 1.00 62.22 106 THR A O 1
ATOM 900 N N . ASP A 1 107 ? -21.392 0.494 23.223 1.00 61.25 10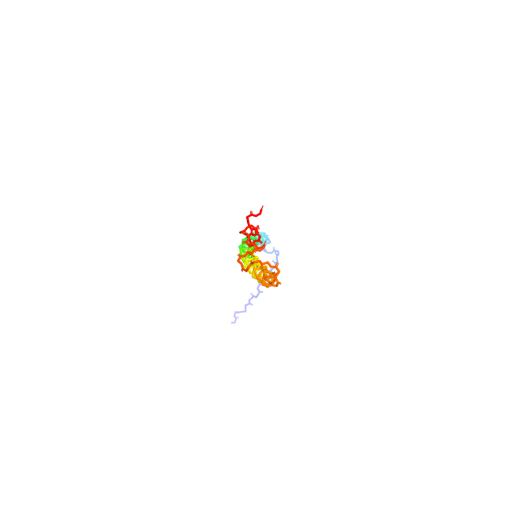7 ASP A N 1
ATOM 901 C CA . ASP A 1 107 ? -21.205 0.163 21.815 1.00 61.25 107 ASP A CA 1
ATOM 902 C C . ASP A 1 107 ? -21.211 1.425 20.934 1.00 61.25 107 ASP A C 1
ATOM 904 O O . ASP A 1 107 ? -22.262 1.945 20.547 1.00 61.25 107 ASP A O 1
ATOM 908 N N . ARG A 1 108 ? -20.014 1.939 20.614 1.00 59.12 108 ARG A N 1
ATOM 909 C CA . ARG A 1 108 ? -19.846 3.119 19.742 1.00 59.12 108 ARG A CA 1
ATOM 910 C C . ARG A 1 108 ? -20.307 2.881 18.303 1.00 59.12 108 ARG A C 1
ATOM 912 O O . ARG A 1 108 ? -20.633 3.856 17.638 1.00 59.12 108 ARG A O 1
ATOM 919 N N . ALA A 1 109 ? -20.364 1.633 17.834 1.00 58.03 109 ALA A N 1
ATOM 920 C CA . ALA A 1 109 ? -20.801 1.305 16.475 1.00 58.03 109 ALA A CA 1
ATOM 921 C C . ALA A 1 109 ? -22.330 1.402 16.292 1.00 58.03 109 ALA A C 1
ATOM 923 O O . ALA A 1 109 ? -22.822 1.318 15.169 1.00 58.03 109 ALA A O 1
ATOM 924 N N . LYS A 1 110 ? -23.086 1.571 17.387 1.00 55.94 110 LYS A N 1
ATOM 925 C CA . LYS A 1 110 ? -24.554 1.717 17.397 1.00 55.94 110 LYS A CA 1
ATOM 926 C C . LYS A 1 110 ? -25.043 3.160 17.589 1.00 55.94 110 LYS A C 1
ATOM 928 O O . LYS A 1 110 ? -26.250 3.359 17.738 1.00 55.94 110 LYS A O 1
ATOM 933 N N . ARG A 1 111 ? -24.132 4.137 17.632 1.00 53.41 111 ARG A N 1
ATOM 934 C CA . ARG A 1 111 ? -24.450 5.574 17.603 1.00 53.41 111 ARG A CA 1
ATOM 935 C C . ARG A 1 111 ? -24.497 6.084 16.174 1.00 53.41 111 ARG A C 1
ATOM 937 O O . ARG A 1 111 ? -25.394 6.911 15.911 1.00 53.41 111 ARG A O 1
#